Protein AF-A0A1G1Y141-F1 (afdb_monomer)

pLDDT: mean 95.11, std 5.31, range [57.94, 98.19]

Structure (mmCIF, N/CA/C/O backbone):
data_AF-A0A1G1Y141-F1
#
_entry.id   AF-A0A1G1Y141-F1
#
loop_
_atom_site.group_PDB
_atom_site.id
_atom_site.type_symbol
_atom_site.label_atom_id
_atom_site.label_alt_id
_atom_site.label_comp_id
_atom_site.label_asym_id
_atom_site.label_entity_id
_atom_site.label_seq_id
_atom_site.pdbx_PDB_ins_code
_atom_site.Cartn_x
_atom_site.Cartn_y
_atom_site.Cartn_z
_atom_site.occupancy
_atom_site.B_iso_or_equiv
_atom_site.auth_seq_id
_atom_site.auth_comp_id
_atom_site.auth_asym_id
_atom_site.auth_atom_id
_atom_site.pdbx_PDB_model_num
ATOM 1 N N . MET A 1 1 ? -24.740 -3.459 14.017 1.00 57.94 1 MET A N 1
ATOM 2 C CA . MET A 1 1 ? -23.301 -3.402 14.361 1.00 57.94 1 MET A CA 1
ATOM 3 C C . MET A 1 1 ? -22.725 -2.158 13.705 1.00 57.94 1 MET A C 1
ATOM 5 O O . MET A 1 1 ? -23.175 -1.865 12.602 1.00 57.94 1 MET A O 1
ATOM 9 N N . PRO A 1 2 ? -21.822 -1.399 14.347 1.00 75.81 2 PRO A N 1
ATOM 10 C CA . PRO A 1 2 ? -21.165 -0.283 13.673 1.00 75.81 2 PRO A CA 1
ATOM 11 C C . PRO A 1 2 ? -20.388 -0.818 12.464 1.00 75.81 2 PRO A C 1
ATOM 13 O O . PRO A 1 2 ? -19.713 -1.843 12.562 1.00 75.81 2 PRO A O 1
ATOM 16 N N . GLN A 1 3 ? -20.537 -0.167 11.314 1.00 82.50 3 GLN A N 1
ATOM 17 C CA . GLN A 1 3 ? -19.817 -0.548 10.107 1.00 82.50 3 GLN A CA 1
ATOM 18 C C . GLN A 1 3 ? -18.367 -0.074 10.232 1.00 82.50 3 GLN A C 1
ATOM 20 O O . GLN A 1 3 ? -18.111 1.124 10.309 1.00 82.50 3 GLN A O 1
ATOM 25 N N . ILE A 1 4 ? -17.429 -1.019 10.294 1.00 90.50 4 ILE A N 1
ATOM 26 C CA . ILE A 1 4 ? -15.996 -0.722 10.339 1.00 90.50 4 ILE A CA 1
ATOM 27 C C . ILE A 1 4 ? -15.524 -0.449 8.912 1.00 90.50 4 ILE A C 1
ATOM 29 O O . ILE A 1 4 ? -15.650 -1.304 8.032 1.00 90.50 4 ILE A O 1
ATOM 33 N N . THR A 1 5 ? -14.979 0.742 8.686 1.00 95.12 5 THR A N 1
ATOM 34 C CA . THR A 1 5 ? -14.393 1.112 7.397 1.00 95.12 5 THR A CA 1
ATOM 35 C C . THR A 1 5 ? -13.021 0.460 7.250 1.00 95.12 5 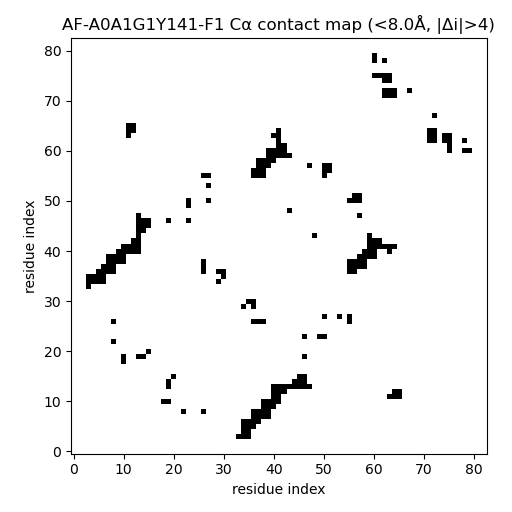THR A C 1
ATOM 37 O O . THR A 1 5 ? -12.147 0.623 8.106 1.00 95.12 5 THR A O 1
ATOM 40 N N . LYS A 1 6 ? -12.836 -0.265 6.143 1.00 95.81 6 LYS A N 1
ATOM 41 C CA . LYS A 1 6 ? -11.578 -0.924 5.779 1.00 95.81 6 LYS A CA 1
ATOM 42 C C . LYS A 1 6 ? -10.797 -0.058 4.794 1.00 95.81 6 LYS A C 1
ATOM 44 O O . LYS A 1 6 ? -11.383 0.444 3.837 1.00 95.81 6 LYS A O 1
ATOM 49 N N . ILE A 1 7 ? -9.495 0.111 5.015 1.00 97.06 7 ILE A N 1
ATOM 50 C CA . ILE A 1 7 ? -8.616 0.917 4.156 1.00 97.06 7 ILE A CA 1
ATOM 51 C C . ILE A 1 7 ? -7.362 0.111 3.816 1.00 97.06 7 ILE A C 1
ATOM 53 O O . ILE A 1 7 ? -6.650 -0.358 4.705 1.00 97.06 7 ILE A O 1
ATOM 57 N N . LEU A 1 8 ? -7.070 0.007 2.520 1.00 97.44 8 LEU A N 1
ATOM 58 C CA . LEU A 1 8 ? -5.810 -0.518 2.006 1.00 97.44 8 LEU A CA 1
ATOM 59 C C . LEU A 1 8 ? -4.966 0.636 1.460 1.00 97.44 8 LEU A C 1
ATOM 61 O O . LEU A 1 8 ? -5.330 1.253 0.461 1.00 97.44 8 LEU A O 1
ATOM 65 N N . TYR A 1 9 ? -3.820 0.902 2.082 1.00 97.88 9 TYR A N 1
ATOM 66 C CA . TYR A 1 9 ? -2.808 1.779 1.497 1.00 97.88 9 TYR A CA 1
ATOM 67 C C . TYR A 1 9 ? -1.923 0.989 0.543 1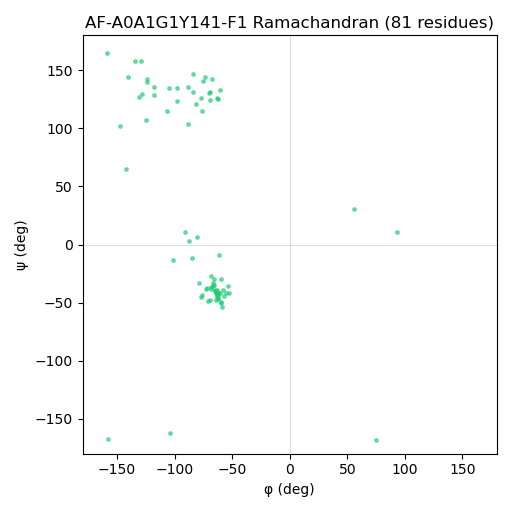.00 97.88 9 TYR A C 1
ATOM 69 O O . TYR A 1 9 ? -1.399 -0.060 0.913 1.00 97.88 9 TYR A O 1
ATOM 77 N N . LEU A 1 10 ? -1.722 1.510 -0.666 1.00 96.81 10 LEU A N 1
ATOM 78 C CA . LEU A 1 10 ? -0.873 0.890 -1.677 1.00 96.81 10 LEU A CA 1
ATOM 7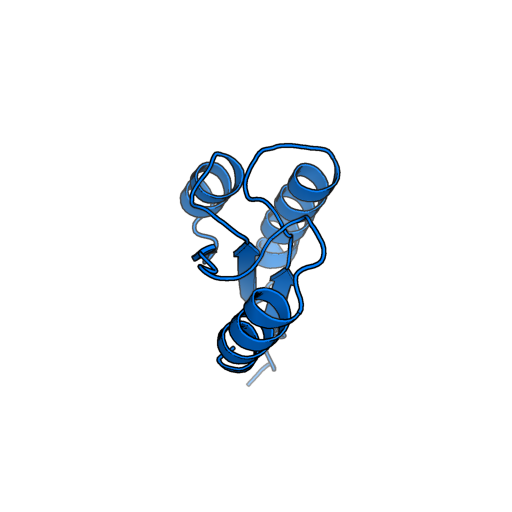9 C C . LEU A 1 10 ? 0.299 1.812 -2.022 1.00 96.81 10 LEU A C 1
ATOM 81 O O . LEU A 1 10 ? 0.094 2.984 -2.333 1.00 96.81 10 LEU A O 1
ATOM 85 N N . VAL A 1 11 ? 1.522 1.287 -1.982 1.00 96.31 11 VAL A N 1
ATOM 86 C CA . VAL A 1 11 ? 2.737 2.013 -2.384 1.00 96.31 11 VAL A CA 1
ATOM 87 C C . VAL A 1 11 ? 3.678 1.085 -3.131 1.00 96.31 11 VAL A C 1
ATOM 89 O O . VAL A 1 11 ? 3.767 -0.096 -2.827 1.00 96.31 11 VAL A O 1
ATOM 92 N N . THR A 1 12 ? 4.380 1.589 -4.141 1.00 93.81 12 THR A N 1
ATOM 93 C CA . THR A 1 12 ? 5.180 0.739 -5.034 1.00 93.81 12 THR A CA 1
ATOM 94 C C . THR A 1 12 ? 6.325 0.033 -4.320 1.00 93.81 12 THR A C 1
ATOM 96 O O . THR A 1 12 ? 6.542 -1.144 -4.576 1.00 93.81 12 THR A O 1
ATOM 99 N N . GLN A 1 13 ? 7.032 0.698 -3.403 1.00 95.00 13 GLN A N 1
ATOM 100 C CA . GLN A 1 13 ? 8.191 0.143 -2.694 1.00 95.00 13 GLN A CA 1
ATOM 101 C C . GLN A 1 13 ? 8.001 0.214 -1.176 1.00 95.00 13 GLN A C 1
ATOM 103 O O . GLN A 1 13 ? 7.485 1.206 -0.661 1.00 95.00 13 GLN A O 1
ATOM 108 N N . SER A 1 14 ? 8.467 -0.812 -0.459 1.00 95.19 14 SER A N 1
ATOM 109 C CA . SER A 1 14 ? 8.472 -0.855 1.015 1.00 95.19 14 SER A CA 1
ATOM 110 C C . SER A 1 14 ? 9.719 -0.227 1.669 1.00 95.19 14 SER A C 1
ATOM 112 O O . SER A 1 14 ? 9.842 -0.258 2.893 1.00 95.19 14 SER A O 1
ATOM 114 N N . GLU A 1 15 ? 10.640 0.346 0.889 1.00 96.69 15 GLU A N 1
ATOM 115 C CA . GLU A 1 15 ? 11.755 1.169 1.397 1.00 96.69 15 GLU A CA 1
ATOM 116 C C . GLU A 1 15 ? 11.238 2.474 1.990 1.00 96.69 15 GLU A C 1
ATOM 118 O O . GLU A 1 15 ? 10.301 3.063 1.452 1.00 96.69 15 GLU A O 1
ATOM 123 N N . ILE A 1 16 ? 11.844 2.950 3.079 1.00 95.31 16 ILE A N 1
ATOM 124 C CA . ILE A 1 16 ? 11.428 4.220 3.666 1.00 95.31 16 ILE A CA 1
ATOM 125 C C . ILE A 1 16 ? 11.819 5.392 2.763 1.00 95.31 16 ILE A C 1
ATOM 127 O O . ILE A 1 16 ? 12.957 5.555 2.333 1.00 95.31 16 ILE A O 1
ATOM 131 N N . GLY A 1 17 ? 10.824 6.237 2.518 1.00 93.50 17 GLY A N 1
ATOM 132 C CA . GLY A 1 17 ? 10.909 7.501 1.806 1.00 93.50 17 GLY A CA 1
ATOM 133 C C . GLY A 1 17 ? 9.735 8.391 2.213 1.00 93.50 17 GLY A C 1
ATOM 134 O O . GLY A 1 17 ? 9.023 8.098 3.178 1.00 93.50 17 GLY A O 1
ATOM 135 N N . GLY A 1 18 ? 9.503 9.478 1.475 1.00 95.94 18 GLY A N 1
ATOM 136 C CA . GLY A 1 18 ? 8.445 10.439 1.810 1.00 95.94 18 GLY A CA 1
ATOM 137 C C . GLY A 1 18 ? 7.050 9.805 1.854 1.00 95.94 18 GLY A C 1
ATOM 138 O O . GLY A 1 18 ? 6.366 9.883 2.871 1.00 95.94 18 GLY A O 1
ATOM 139 N N . ALA A 1 19 ? 6.643 9.116 0.784 1.00 95.94 19 ALA A N 1
ATOM 140 C CA . ALA A 1 19 ? 5.312 8.507 0.691 1.00 95.94 19 ALA A CA 1
ATOM 141 C C . ALA A 1 19 ? 5.076 7.437 1.771 1.00 95.94 19 ALA A C 1
ATOM 143 O O . ALA A 1 19 ? 4.017 7.388 2.392 1.00 95.94 19 ALA A O 1
ATOM 144 N N . GLN A 1 20 ? 6.083 6.608 2.034 1.00 97.00 20 GLN A N 1
ATOM 145 C CA . GLN A 1 20 ? 6.036 5.546 3.033 1.00 97.00 20 GLN A CA 1
ATOM 146 C C . GLN A 1 20 ? 5.942 6.112 4.448 1.00 97.00 20 GLN A C 1
ATOM 148 O O . GLN A 1 20 ? 5.223 5.549 5.272 1.00 97.00 20 GLN A O 1
ATOM 153 N N . ARG A 1 21 ? 6.597 7.252 4.716 1.00 97.31 21 ARG A N 1
ATOM 154 C CA . ARG A 1 21 ? 6.456 7.956 5.992 1.00 97.31 21 ARG A CA 1
ATOM 155 C C . ARG A 1 21 ? 5.019 8.424 6.215 1.00 97.31 21 ARG A C 1
ATOM 157 O O . ARG A 1 21 ? 4.460 8.143 7.270 1.00 97.31 21 ARG A O 1
ATOM 164 N N . TYR A 1 22 ? 4.399 9.042 5.208 1.00 97.75 22 TYR A N 1
ATOM 165 C CA . TYR A 1 22 ? 2.991 9.440 5.297 1.00 97.75 22 TYR A CA 1
ATOM 166 C C . TYR A 1 22 ? 2.057 8.241 5.479 1.00 97.75 22 TYR A C 1
ATOM 168 O O . TYR A 1 22 ? 1.148 8.305 6.300 1.00 97.75 22 TYR A O 1
ATOM 176 N N . ILE A 1 23 ? 2.283 7.134 4.765 1.00 97.88 23 ILE A N 1
ATOM 177 C CA . ILE A 1 23 ? 1.487 5.909 4.941 1.00 97.88 23 ILE A CA 1
ATOM 178 C C . ILE A 1 23 ? 1.641 5.353 6.354 1.00 97.88 23 ILE A C 1
ATOM 180 O O . ILE A 1 23 ? 0.644 4.969 6.956 1.00 97.88 23 ILE A O 1
ATOM 184 N N . PHE A 1 24 ? 2.857 5.323 6.903 1.00 98.00 24 PHE A N 1
ATOM 185 C CA . PHE A 1 24 ? 3.088 4.884 8.276 1.00 98.00 24 PHE A CA 1
ATOM 186 C C . PHE A 1 24 ? 2.325 5.756 9.281 1.00 98.00 24 PHE A C 1
ATOM 188 O O . PHE A 1 24 ? 1.591 5.229 10.122 1.00 98.00 24 PHE A O 1
ATOM 195 N N . ASP A 1 25 ? 2.440 7.079 9.164 1.00 97.56 25 ASP A N 1
ATOM 196 C CA . ASP A 1 25 ? 1.766 8.017 10.062 1.00 97.56 25 ASP A CA 1
ATOM 197 C C . ASP A 1 25 ? 0.232 7.894 9.933 1.00 97.56 25 ASP A C 1
ATOM 199 O O . ASP A 1 25 ? -0.468 7.768 10.937 1.00 97.56 25 ASP A O 1
ATOM 203 N N . LEU A 1 26 ? -0.315 7.825 8.715 1.00 97.62 26 LEU A N 1
ATOM 204 C CA . LEU A 1 26 ? -1.755 7.645 8.490 1.00 97.62 26 LEU A CA 1
ATOM 205 C C . LEU A 1 26 ? -2.263 6.297 9.013 1.00 97.62 26 LEU A C 1
ATOM 207 O O . LEU A 1 26 ? -3.266 6.248 9.723 1.00 97.62 26 LEU A O 1
ATOM 211 N N . ALA A 1 27 ? -1.569 5.203 8.699 1.00 97.44 27 ALA A N 1
ATOM 212 C CA . ALA A 1 27 ? -2.002 3.862 9.069 1.00 97.44 27 ALA A CA 1
ATOM 213 C C . ALA A 1 27 ? -2.000 3.655 10.589 1.00 97.44 27 ALA A C 1
ATOM 215 O O . ALA A 1 27 ? -2.916 3.042 11.139 1.00 97.44 27 ALA A O 1
ATOM 216 N N . THR A 1 28 ? -0.993 4.191 11.282 1.00 97.00 28 THR A N 1
ATOM 217 C CA . THR A 1 28 ? -0.873 4.068 12.740 1.00 97.00 28 THR A CA 1
ATOM 218 C C . THR A 1 28 ? -1.886 4.918 13.495 1.00 97.00 28 THR A C 1
ATOM 220 O O . THR A 1 28 ? -2.431 4.442 14.493 1.00 97.00 28 THR A O 1
ATOM 223 N N . ASN A 1 29 ? -2.186 6.127 13.017 1.00 96.81 29 ASN A N 1
ATOM 224 C CA . ASN A 1 29 ? -3.166 7.004 13.655 1.00 96.81 29 ASN A CA 1
ATOM 225 C C . ASN A 1 29 ? -4.611 6.569 13.356 1.00 96.81 29 ASN A C 1
ATOM 227 O O . ASN A 1 29 ? -5.414 6.453 14.279 1.00 96.81 29 ASN A O 1
ATOM 231 N N . LEU A 1 30 ? -4.948 6.235 12.104 1.00 95.56 30 LEU A N 1
ATOM 232 C CA . LEU A 1 30 ? -6.317 5.829 11.751 1.00 95.56 30 LEU A CA 1
ATOM 233 C C . LEU A 1 30 ? -6.720 4.497 12.381 1.00 95.56 30 LEU A C 1
ATOM 235 O O . LEU A 1 30 ? -7.872 4.327 12.773 1.00 95.56 30 LEU A O 1
ATOM 239 N N . LYS A 1 31 ? -5.782 3.564 12.566 1.00 92.19 31 LYS A N 1
ATOM 240 C CA . LYS A 1 31 ? -6.069 2.332 13.309 1.00 92.19 31 LYS A CA 1
ATOM 241 C C . LYS A 1 31 ? -6.549 2.623 14.740 1.00 92.19 31 LYS A C 1
ATOM 243 O O . LYS A 1 31 ? -7.471 1.967 15.217 1.00 92.19 31 LYS A O 1
ATOM 248 N N . GLN A 1 32 ? -5.974 3.624 15.412 1.00 89.44 32 GLN A N 1
ATOM 249 C CA . GLN A 1 32 ? -6.409 4.038 16.756 1.00 89.44 32 GLN A CA 1
ATOM 250 C C . GLN A 1 32 ? -7.803 4.678 16.742 1.00 89.44 32 GLN A C 1
ATOM 252 O O . GLN A 1 32 ? -8.531 4.588 17.725 1.00 89.44 32 GLN A O 1
ATOM 257 N N . SER A 1 33 ? -8.203 5.273 15.616 1.00 91.44 33 SER A N 1
ATOM 258 C CA . SER A 1 33 ? -9.545 5.825 15.400 1.00 91.44 33 SER A CA 1
ATOM 259 C C . SER A 1 33 ? -10.603 4.774 15.022 1.00 91.44 33 SER A C 1
ATOM 261 O O . SER A 1 33 ? -11.729 5.145 14.702 1.00 91.44 33 SER A O 1
ATOM 263 N N . GLY A 1 34 ? -10.268 3.477 15.056 1.00 91.56 34 GLY A N 1
ATOM 264 C CA . GLY A 1 34 ? -11.218 2.376 14.850 1.00 91.56 34 GLY A CA 1
ATOM 265 C C . GLY A 1 34 ? -11.341 1.866 13.410 1.00 91.56 34 GLY A C 1
ATOM 266 O O . GLY A 1 34 ? -12.249 1.087 13.126 1.00 91.56 34 GLY A O 1
ATOM 267 N N . TYR A 1 35 ? -10.446 2.275 12.507 1.00 95.75 35 TYR A N 1
ATOM 268 C CA . TYR A 1 35 ? -10.404 1.767 11.133 1.00 95.75 35 TYR A CA 1
ATOM 269 C C . TYR A 1 35 ? -9.625 0.449 11.041 1.00 95.75 35 TYR A C 1
ATOM 271 O O . TYR A 1 35 ? -8.616 0.250 11.724 1.00 95.75 35 TYR A O 1
ATOM 279 N N . GLU A 1 36 ? -10.044 -0.432 10.133 1.00 96.00 36 GLU A N 1
ATOM 280 C CA . GLU A 1 36 ? -9.279 -1.630 9.779 1.00 96.00 36 GLU A CA 1
ATOM 281 C C . GLU A 1 36 ? -8.301 -1.274 8.655 1.00 96.00 36 GLU A C 1
ATOM 283 O O . GLU A 1 36 ? -8.695 -1.093 7.502 1.00 96.00 36 GLU A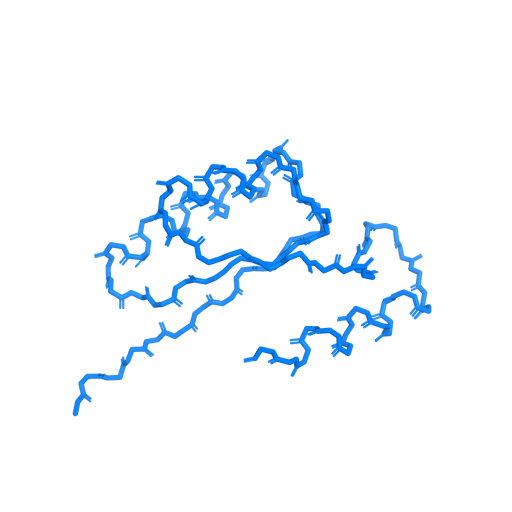 O 1
ATOM 288 N N . ILE A 1 37 ? -7.023 -1.122 9.007 1.00 97.69 37 ILE A N 1
ATOM 289 C CA . ILE A 1 37 ? -5.980 -0.683 8.078 1.00 97.69 37 ILE A CA 1
ATOM 290 C C . ILE A 1 37 ? -5.088 -1.851 7.658 1.00 97.69 37 ILE A C 1
ATOM 292 O O . ILE A 1 37 ? -4.585 -2.598 8.504 1.00 97.69 37 ILE A O 1
ATOM 296 N N . ALA A 1 38 ? -4.810 -1.931 6.360 1.00 97.50 38 ALA A N 1
ATOM 297 C CA . ALA A 1 38 ? -3.739 -2.739 5.798 1.00 97.50 38 ALA A CA 1
ATOM 298 C C . ALA A 1 38 ? -2.854 -1.914 4.854 1.00 97.50 38 ALA A C 1
ATOM 300 O O . ALA A 1 38 ? -3.276 -0.892 4.310 1.00 97.50 38 ALA A O 1
ATOM 301 N N . VAL A 1 39 ? -1.620 -2.372 4.642 1.00 97.94 39 VAL A N 1
ATOM 302 C CA . VAL A 1 39 ? -0.674 -1.747 3.708 1.00 97.94 39 VAL A CA 1
ATOM 303 C C . VAL A 1 39 ? -0.112 -2.793 2.753 1.00 97.94 39 VAL A C 1
ATOM 305 O O . VAL A 1 39 ? 0.390 -3.824 3.194 1.00 97.94 39 VAL A O 1
ATOM 308 N N . ALA A 1 40 ? -0.159 -2.526 1.452 1.00 97.81 40 ALA A N 1
ATOM 309 C CA . ALA A 1 40 ? 0.415 -3.376 0.418 1.00 97.81 40 ALA A CA 1
ATOM 310 C C . ALA A 1 40 ? 1.519 -2.646 -0.355 1.00 97.81 40 ALA A C 1
ATOM 312 O O . ALA A 1 40 ? 1.373 -1.479 -0.723 1.00 97.81 40 ALA A O 1
ATOM 313 N N . ALA A 1 41 ? 2.631 -3.339 -0.597 1.00 97.62 41 ALA A N 1
ATOM 314 C CA . ALA A 1 41 ? 3.776 -2.796 -1.322 1.00 97.62 41 ALA A CA 1
ATOM 315 C C . ALA A 1 41 ? 4.670 -3.890 -1.902 1.00 97.62 41 ALA A C 1
ATOM 317 O O . ALA A 1 41 ? 4.579 -5.047 -1.494 1.00 97.62 41 ALA A O 1
ATOM 318 N N . SER A 1 42 ? 5.560 -3.526 -2.829 1.00 96.38 42 SER A N 1
ATOM 319 C CA . SER A 1 42 ? 6.586 -4.449 -3.316 1.00 96.38 42 SER A CA 1
ATOM 320 C C . SER A 1 42 ? 7.699 -4.664 -2.291 1.00 96.38 42 SER A C 1
ATOM 322 O O . SER A 1 42 ? 8.125 -3.735 -1.590 1.00 96.38 42 SER A O 1
ATOM 324 N N . GLY A 1 43 ? 8.204 -5.895 -2.240 1.00 91.12 43 GLY A N 1
ATOM 325 C CA . GLY A 1 43 ? 9.251 -6.324 -1.312 1.00 91.12 43 GLY A CA 1
ATOM 326 C C . GLY A 1 43 ? 8.766 -6.512 0.132 1.00 91.12 43 GLY A C 1
ATOM 327 O O . GLY A 1 43 ? 7.573 -6.565 0.410 1.00 91.12 43 GLY A O 1
ATOM 328 N N . ASN A 1 44 ? 9.715 -6.654 1.057 1.00 91.00 44 ASN A N 1
ATOM 329 C CA . ASN A 1 44 ? 9.468 -6.777 2.498 1.00 91.00 44 ASN A CA 1
ATOM 330 C C . ASN A 1 44 ? 10.567 -6.023 3.258 1.00 91.00 44 ASN A C 1
ATOM 332 O O . ASN A 1 44 ? 11.418 -6.631 3.903 1.00 91.00 44 ASN A O 1
ATOM 336 N N . GLN A 1 45 ? 10.591 -4.704 3.072 1.00 92.94 45 GLN A N 1
ATOM 337 C CA . GLN A 1 45 ? 11.636 -3.815 3.582 1.00 92.94 45 GLN A CA 1
ATOM 338 C C . GLN A 1 45 ? 11.153 -3.017 4.809 1.00 92.94 45 GLN A C 1
ATOM 340 O O . GLN A 1 45 ? 10.181 -3.399 5.465 1.00 92.94 45 GLN A O 1
ATOM 345 N N . GLU A 1 46 ? 11.854 -1.934 5.151 1.00 96.56 46 GLU A N 1
ATOM 346 C CA . GLU A 1 46 ? 11.736 -1.209 6.423 1.00 96.56 46 GLU A CA 1
ATOM 347 C C . GLU A 1 46 ? 10.303 -0.779 6.788 1.00 96.56 46 GLU A C 1
ATOM 349 O O . GLU A 1 46 ? 9.888 -0.980 7.931 1.00 96.56 46 GLU A O 1
ATOM 354 N N . LEU A 1 47 ? 9.498 -0.290 5.832 1.00 97.62 47 LEU A N 1
ATOM 355 C CA . LEU A 1 47 ? 8.098 0.079 6.089 1.00 97.62 47 LEU A CA 1
ATOM 356 C C . LEU A 1 47 ? 7.302 -1.086 6.696 1.00 97.62 47 LEU A C 1
ATOM 358 O O . LEU A 1 47 ? 6.503 -0.886 7.610 1.00 97.62 47 LEU A O 1
ATOM 362 N N . PHE A 1 48 ? 7.505 -2.310 6.204 1.00 97.56 48 PHE A N 1
ATOM 363 C CA . PHE A 1 48 ? 6.751 -3.467 6.683 1.00 97.56 48 PHE A CA 1
ATOM 364 C C . PHE A 1 48 ? 7.164 -3.880 8.087 1.00 97.56 48 PHE A C 1
ATOM 366 O O . PHE A 1 48 ? 6.296 -4.250 8.876 1.00 97.56 48 PHE A O 1
ATOM 373 N N . SER A 1 49 ? 8.452 -3.793 8.414 1.00 97.25 49 SER A N 1
ATOM 374 C CA . SER A 1 49 ? 8.937 -4.039 9.774 1.00 97.25 49 SER A CA 1
ATOM 375 C C . SER A 1 49 ? 8.296 -3.060 10.760 1.00 97.25 49 SER A C 1
ATOM 377 O O . SER A 1 49 ? 7.657 -3.491 11.719 1.00 97.25 49 SER A O 1
ATOM 379 N N . LEU A 1 50 ? 8.334 -1.759 10.449 1.00 97.44 50 LEU A N 1
ATOM 380 C CA . LEU A 1 50 ? 7.748 -0.709 11.289 1.00 97.44 50 LEU A CA 1
ATOM 381 C C . LEU A 1 50 ? 6.229 -0.877 11.473 1.00 97.44 50 LEU A C 1
ATOM 383 O O . LEU A 1 50 ? 5.701 -0.710 12.572 1.00 97.44 50 LEU A O 1
ATOM 387 N N . LEU A 1 51 ? 5.499 -1.229 10.412 1.00 97.69 51 LEU A N 1
ATOM 388 C CA . LEU A 1 51 ? 4.052 -1.459 10.486 1.00 97.69 51 LEU A CA 1
ATOM 389 C C . LEU A 1 51 ? 3.698 -2.717 11.294 1.00 97.69 51 LEU A C 1
ATOM 391 O O . LEU A 1 51 ? 2.736 -2.695 12.067 1.00 97.69 51 LEU A O 1
ATOM 395 N N . LYS A 1 52 ? 4.483 -3.795 11.165 1.00 96.81 52 LYS A N 1
ATOM 396 C CA . LYS A 1 52 ? 4.304 -5.032 11.945 1.00 96.81 52 LYS A CA 1
ATOM 397 C C . LYS A 1 52 ? 4.497 -4.788 13.441 1.00 96.81 52 LYS A C 1
ATOM 399 O O . LYS A 1 52 ? 3.694 -5.283 14.228 1.00 96.81 52 LYS A O 1
ATOM 404 N N . GLU A 1 53 ? 5.466 -3.962 13.837 1.00 97.19 53 GLU A N 1
ATOM 405 C CA . GLU A 1 53 ? 5.648 -3.540 15.238 1.00 97.19 53 GLU A CA 1
ATOM 406 C C . GLU A 1 53 ? 4.414 -2.813 15.802 1.00 97.19 53 GLU A C 1
ATOM 408 O O . GLU A 1 53 ? 4.108 -2.908 16.989 1.00 97.19 53 GLU A O 1
ATOM 413 N N . LYS A 1 54 ? 3.6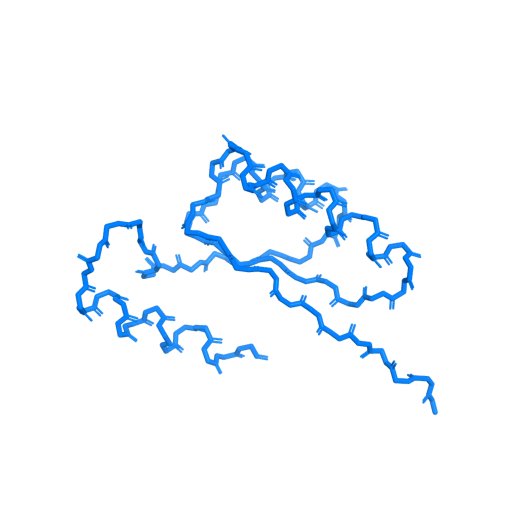47 -2.129 14.945 1.00 96.62 54 LYS A N 1
ATOM 414 C CA . LYS A 1 54 ? 2.367 -1.481 15.292 1.00 96.62 54 LYS A CA 1
ATOM 415 C C . LYS A 1 54 ? 1.152 -2.399 15.090 1.00 96.62 54 LYS A C 1
ATOM 417 O O . LYS A 1 54 ? -0.005 -1.960 15.154 1.00 96.62 54 LYS A O 1
ATOM 422 N N . SER A 1 55 ? 1.397 -3.690 14.861 1.00 96.25 55 SER A N 1
ATOM 423 C CA . SER A 1 55 ? 0.388 -4.718 14.583 1.00 96.25 55 SER A CA 1
ATOM 424 C C . SER A 1 55 ? -0.513 -4.372 13.387 1.00 96.25 55 SER A C 1
ATOM 426 O O . SER A 1 55 ? -1.703 -4.691 13.394 1.00 96.25 55 SER A O 1
ATOM 428 N N . ILE A 1 56 ? -0.006 -3.633 12.399 1.00 97.31 56 ILE A N 1
ATOM 429 C CA . ILE A 1 56 ? -0.731 -3.315 11.162 1.00 97.31 56 ILE A CA 1
ATOM 430 C C . ILE A 1 56 ? -0.476 -4.429 10.149 1.00 97.31 56 ILE A C 1
ATOM 432 O O . ILE A 1 56 ? 0.655 -4.891 9.982 1.00 97.31 56 ILE A O 1
ATOM 436 N N . VAL A 1 57 ? -1.540 -4.868 9.478 1.00 96.75 57 VAL A N 1
ATOM 437 C CA . VAL A 1 57 ? -1.461 -5.935 8.480 1.00 96.75 57 VAL A CA 1
ATOM 438 C C . VAL A 1 57 ? -0.706 -5.425 7.255 1.00 96.75 57 VAL A C 1
ATOM 440 O O . VAL A 1 57 ? -0.996 -4.346 6.737 1.00 96.75 57 VAL A O 1
ATOM 443 N N . THR A 1 58 ? 0.269 -6.204 6.793 1.00 97.44 58 THR A N 1
ATOM 444 C CA . THR A 1 58 ? 1.084 -5.872 5.621 1.00 97.44 58 THR A CA 1
ATOM 445 C C . THR A 1 58 ? 1.026 -6.981 4.583 1.00 97.44 58 THR A C 1
ATOM 447 O O . THR A 1 58 ? 1.063 -8.163 4.928 1.00 97.44 58 THR A O 1
ATOM 450 N N . TYR A 1 59 ? 0.949 -6.597 3.310 1.00 96.94 59 TYR A N 1
ATOM 451 C CA . TYR A 1 59 ? 0.837 -7.514 2.182 1.00 96.94 59 TYR A CA 1
ATOM 452 C C . TYR A 1 59 ? 1.949 -7.263 1.150 1.00 96.94 59 TYR A C 1
ATOM 454 O O . TYR A 1 59 ? 1.899 -6.266 0.423 1.00 96.94 59 TYR A O 1
ATOM 462 N N . PRO A 1 60 ? 2.958 -8.147 1.053 1.00 96.62 60 PRO A N 1
ATOM 463 C CA . PRO A 1 60 ? 3.953 -8.065 -0.009 1.00 96.62 60 PRO A CA 1
ATOM 464 C C . PRO A 1 60 ? 3.322 -8.416 -1.360 1.00 96.62 60 PRO A C 1
ATOM 466 O O . PRO A 1 60 ? 2.762 -9.498 -1.531 1.00 96.62 60 PRO A O 1
ATOM 469 N N . LEU A 1 61 ? 3.448 -7.510 -2.326 1.00 96.94 61 LEU A N 1
ATOM 470 C CA . LEU A 1 61 ? 3.032 -7.705 -3.714 1.00 96.94 61 LEU A CA 1
ATOM 471 C C . LEU A 1 61 ? 4.249 -8.101 -4.546 1.00 96.94 61 LEU A C 1
ATOM 473 O O . LEU A 1 61 ? 5.257 -7.396 -4.558 1.00 96.94 61 LEU A O 1
ATOM 477 N N . LYS A 1 62 ? 4.180 -9.245 -5.231 1.00 96.00 62 LYS A N 1
ATOM 478 C CA . LYS A 1 62 ? 5.330 -9.799 -5.956 1.00 96.00 62 LYS A CA 1
ATOM 479 C C . LYS A 1 62 ? 5.551 -9.087 -7.286 1.00 96.00 62 LYS A C 1
ATOM 481 O O . LYS A 1 62 ? 6.692 -8.980 -7.735 1.00 96.00 62 LYS A O 1
ATOM 486 N N . HIS A 1 63 ? 4.475 -8.642 -7.931 1.00 96.94 63 HIS A N 1
ATOM 487 C CA . HIS A 1 63 ? 4.544 -8.095 -9.285 1.00 96.94 63 HIS A CA 1
ATOM 488 C C . HIS A 1 63 ? 4.503 -6.569 -9.321 1.00 96.94 63 HIS A C 1
ATOM 490 O O . HIS A 1 63 ? 4.858 -5.993 -10.345 1.00 96.94 63 HIS A O 1
ATOM 496 N N . LEU A 1 64 ? 4.148 -5.905 -8.216 1.00 96.75 64 LEU A N 1
ATOM 497 C CA . LEU A 1 64 ? 4.186 -4.448 -8.145 1.00 96.75 64 LEU A CA 1
ATOM 498 C C . LEU A 1 64 ? 5.630 -3.953 -8.305 1.00 96.75 64 LEU A C 1
ATOM 500 O O . LEU A 1 64 ? 6.536 -4.388 -7.591 1.00 96.75 64 LEU A O 1
ATOM 504 N N . VAL A 1 65 ? 5.851 -3.049 -9.252 1.00 95.56 65 VAL A N 1
ATOM 505 C CA . VAL A 1 65 ? 7.158 -2.453 -9.545 1.00 95.56 65 VAL A CA 1
ATOM 506 C C . VAL A 1 65 ? 7.026 -0.944 -9.715 1.00 95.56 65 VAL A C 1
ATOM 508 O O . VAL A 1 65 ? 5.936 -0.429 -9.943 1.00 95.56 65 VAL A O 1
ATOM 511 N N . ARG A 1 66 ? 8.139 -0.223 -9.540 1.00 92.88 66 ARG A N 1
ATOM 512 C CA . ARG A 1 66 ? 8.185 1.237 -9.703 1.00 92.88 66 ARG A CA 1
ATOM 513 C C . ARG A 1 66 ? 8.186 1.658 -11.172 1.00 92.88 66 ARG A C 1
ATOM 515 O O . ARG A 1 66 ? 7.507 2.612 -11.527 1.00 92.88 66 ARG A O 1
ATOM 522 N N . GLU A 1 67 ? 8.979 0.970 -11.985 1.00 95.12 67 GLU A N 1
ATOM 523 C CA . GLU A 1 67 ? 9.046 1.206 -13.426 1.00 95.12 67 GLU A CA 1
ATOM 524 C C . GLU A 1 67 ? 7.810 0.626 -14.109 1.00 95.12 67 GLU A C 1
ATOM 526 O O . GLU A 1 67 ? 7.381 -0.476 -13.764 1.00 95.12 67 GLU A O 1
ATOM 531 N N . ILE A 1 68 ? 7.283 1.335 -15.107 1.00 94.81 68 ILE A N 1
ATOM 532 C CA . ILE A 1 68 ? 6.143 0.860 -15.896 1.00 94.81 68 ILE A CA 1
ATOM 533 C C . ILE A 1 68 ? 6.546 -0.427 -16.623 1.00 94.81 68 ILE A C 1
ATOM 535 O O . ILE A 1 68 ? 7.535 -0.462 -17.361 1.00 94.81 68 ILE A O 1
ATOM 539 N N . ASN A 1 69 ? 5.775 -1.496 -16.431 1.00 97.50 69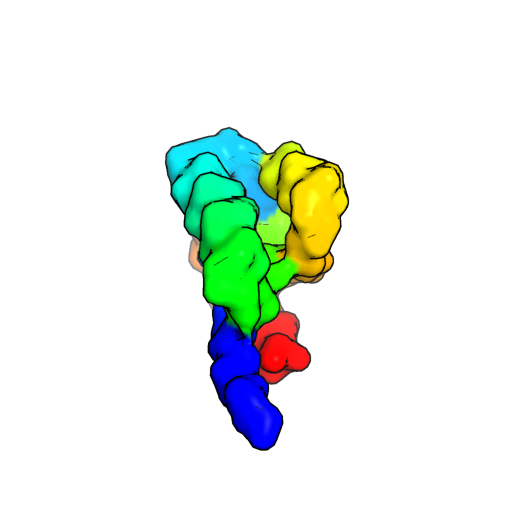 ASN A N 1
ATOM 540 C CA . ASN A 1 69 ? 6.011 -2.781 -17.074 1.00 97.50 69 ASN A CA 1
ATOM 541 C C . ASN A 1 69 ? 4.668 -3.480 -17.328 1.00 97.50 69 ASN A C 1
ATOM 543 O O . ASN A 1 69 ? 4.152 -4.122 -16.418 1.00 97.50 69 ASN A O 1
ATOM 547 N N . PRO A 1 70 ? 4.135 -3.466 -18.564 1.00 97.31 70 PRO A N 1
ATOM 548 C CA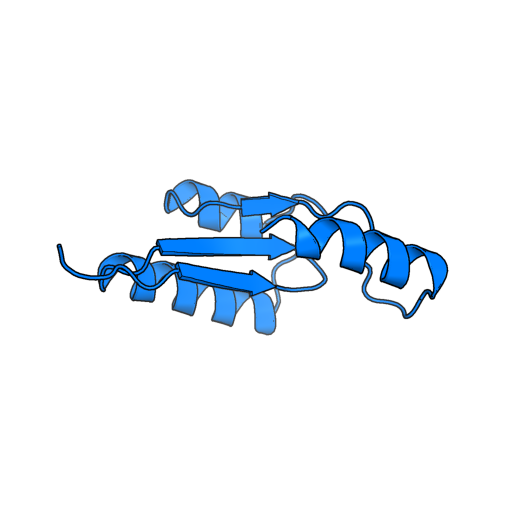 . PRO A 1 70 ? 2.771 -3.921 -18.845 1.00 97.31 70 PRO A CA 1
ATOM 549 C C . PRO A 1 70 ? 2.439 -5.337 -18.353 1.00 97.31 70 PRO A C 1
ATOM 551 O O . PRO A 1 70 ? 1.326 -5.596 -17.897 1.00 97.31 70 PRO A O 1
ATOM 554 N N . VAL A 1 71 ? 3.405 -6.260 -18.413 1.00 98.19 71 VAL A N 1
ATOM 555 C CA . VAL A 1 71 ? 3.218 -7.640 -17.939 1.00 98.19 71 VAL A CA 1
ATOM 556 C C . VAL A 1 71 ? 3.131 -7.674 -16.416 1.00 98.19 71 VAL A C 1
ATOM 558 O O . VAL A 1 71 ? 2.223 -8.291 -15.860 1.00 98.19 71 VAL A O 1
ATO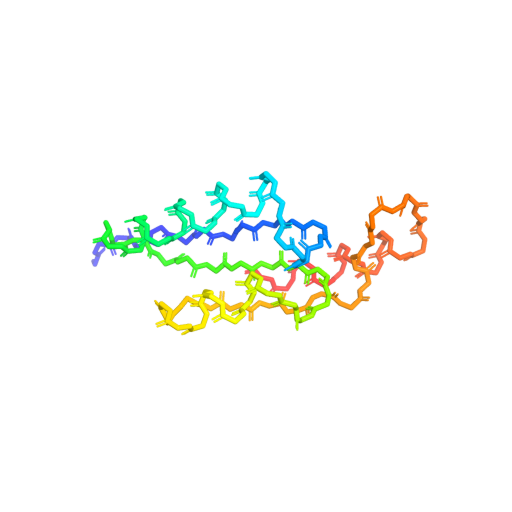M 561 N N . LYS A 1 72 ? 4.062 -7.009 -15.728 1.00 97.38 72 LYS A N 1
ATOM 562 C CA . LYS A 1 72 ? 4.058 -6.940 -14.264 1.00 97.38 72 LYS A CA 1
ATOM 563 C C . LYS A 1 72 ? 2.889 -6.118 -13.732 1.00 97.38 72 LYS A C 1
ATOM 565 O O . LYS A 1 72 ? 2.304 -6.527 -12.740 1.00 97.38 72 LYS A O 1
ATOM 570 N N . ASP A 1 73 ? 2.501 -5.048 -14.414 1.00 96.56 73 ASP A N 1
ATOM 571 C CA . ASP A 1 73 ? 1.364 -4.198 -14.062 1.00 96.56 73 ASP A CA 1
ATOM 572 C C . ASP A 1 73 ? 0.053 -4.992 -14.130 1.00 96.56 73 ASP A C 1
ATOM 574 O O . ASP A 1 73 ? -0.757 -4.943 -13.202 1.00 96.56 73 ASP A O 1
ATOM 578 N N . TRP A 1 74 ? -0.125 -5.811 -15.174 1.00 98.00 74 TRP A N 1
ATOM 579 C CA . TRP A 1 74 ? -1.261 -6.730 -15.271 1.00 98.00 74 TRP A CA 1
ATOM 580 C C . TRP A 1 74 ? -1.269 -7.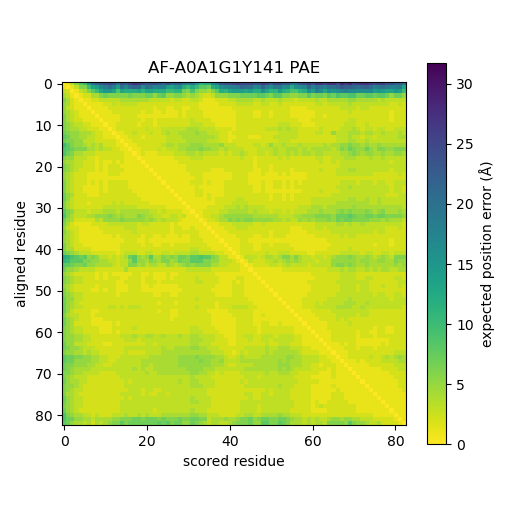763 -14.137 1.00 98.00 74 TRP A C 1
ATOM 582 O O . TRP A 1 74 ? -2.299 -7.988 -13.499 1.00 98.00 74 TRP A O 1
ATOM 592 N N . LEU A 1 75 ? -0.120 -8.377 -13.842 1.00 97.88 75 LEU A N 1
ATOM 593 C CA . LEU A 1 75 ? -0.010 -9.342 -12.745 1.00 97.88 75 LEU A CA 1
ATOM 594 C C . LEU A 1 75 ? -0.242 -8.684 -11.375 1.00 97.88 75 LEU A C 1
ATOM 596 O O . LEU A 1 75 ? -0.937 -9.260 -10.542 1.00 97.88 75 LEU A O 1
ATOM 600 N N . ALA A 1 76 ? 0.266 -7.471 -11.156 1.00 96.88 76 ALA A N 1
ATOM 601 C CA . ALA A 1 76 ? 0.058 -6.694 -9.937 1.00 96.88 76 ALA A CA 1
ATOM 602 C C . ALA A 1 76 ? -1.421 -6.336 -9.758 1.00 96.88 76 ALA A C 1
ATOM 604 O O . ALA A 1 76 ? -1.955 -6.481 -8.663 1.00 96.88 76 ALA A O 1
ATOM 605 N N . TYR A 1 77 ? -2.119 -5.956 -10.831 1.00 96.75 77 TYR A N 1
ATOM 606 C CA . TYR A 1 77 ? -3.568 -5.752 -10.796 1.00 96.75 77 TYR A CA 1
ATOM 607 C C . TYR A 1 77 ? -4.313 -7.011 -10.320 1.00 96.75 77 TYR A C 1
ATOM 609 O O . TYR A 1 77 ? -5.189 -6.924 -9.457 1.00 96.75 77 TYR A O 1
ATOM 617 N N . LEU A 1 78 ? -3.936 -8.195 -10.820 1.00 97.31 78 LEU A N 1
ATOM 618 C CA . LEU A 1 78 ? -4.526 -9.465 -10.379 1.00 97.31 78 LEU A CA 1
ATOM 619 C C . LEU A 1 78 ? -4.204 -9.809 -8.915 1.00 97.31 78 LEU A C 1
ATOM 621 O O . LEU A 1 78 ? -5.006 -10.487 -8.271 1.00 97.31 78 LEU A O 1
ATOM 625 N N . GLU A 1 79 ? -3.058 -9.373 -8.384 1.00 95.88 79 GLU A N 1
ATOM 626 C CA . GLU A 1 79 ? -2.738 -9.487 -6.954 1.00 95.88 79 GLU A CA 1
ATOM 627 C C . GLU A 1 79 ? -3.610 -8.553 -6.113 1.00 95.88 79 GLU A C 1
ATOM 629 O O . GLU A 1 79 ? -4.213 -8.994 -5.138 1.00 95.88 79 GLU A O 1
ATOM 634 N N . ILE A 1 80 ? -3.716 -7.285 -6.518 1.00 95.88 80 ILE A N 1
ATOM 635 C CA . ILE A 1 80 ? -4.441 -6.236 -5.788 1.00 95.88 80 ILE A CA 1
ATOM 636 C C . ILE A 1 80 ? -5.947 -6.518 -5.754 1.00 95.88 80 ILE A C 1
ATOM 638 O O . ILE A 1 80 ? -6.592 -6.278 -4.741 1.00 95.88 80 ILE A O 1
ATOM 642 N N . LYS A 1 81 ? -6.514 -7.098 -6.817 1.00 95.81 81 LYS A N 1
ATOM 643 C CA . LYS A 1 81 ? -7.942 -7.455 -6.894 1.00 95.81 81 LYS A CA 1
ATOM 644 C C . LYS A 1 81 ? -8.394 -8.487 -5.840 1.00 95.81 81 LYS A C 1
ATOM 646 O O . LYS A 1 81 ? -9.582 -8.772 -5.740 1.00 95.81 81 LYS A O 1
ATOM 651 N N . ARG A 1 82 ? -7.468 -9.102 -5.097 1.00 91.44 82 ARG A N 1
ATOM 652 C CA . ARG A 1 82 ? -7.772 -10.120 -4.077 1.00 91.44 82 ARG A CA 1
ATOM 653 C C . ARG A 1 82 ? -8.123 -9.537 -2.704 1.00 91.44 82 ARG A C 1
ATOM 655 O O . ARG A 1 82 ? -8.546 -10.314 -1.850 1.00 91.44 82 ARG A O 1
ATOM 662 N N . PHE A 1 83 ? -7.905 -8.238 -2.491 1.00 89.44 83 PHE A N 1
ATOM 663 C CA . PHE A 1 83 ? -8.311 -7.514 -1.280 1.00 89.44 83 PHE A CA 1
ATOM 664 C C . PHE A 1 83 ? -9.754 -7.026 -1.390 1.00 89.44 83 PHE A C 1
ATOM 666 O O . PHE A 1 83 ? -10.437 -7.037 -0.342 1.00 89.44 83 PHE A O 1
#

Foldseek 3Di:
DPDAAEDEAEDAAQDDDDVLVVVLVCQLVVVVVRHQYEYEYADCDDSNVSCVVSVHHYHHQDLRHPDDDPVSVVSSVVVVVVD

Mean predicted aligned error: 3.05 Å

Organism: NCBI:txid1797535

Secondary structure (DSSP, 8-state):
---PPEEEEEEEE-S-SHHHHHHHHHHHHHHHTT-EEEEEEESS-HHHHHHHHTT-EEEEESS--SS--HHHHHHHHHHHTT-

Radius of gyration: 13.16 Å; Cα contacts (8 Å, |Δi|>4): 123; chains: 1; bounding box: 35×21×36 Å

Solvent-accessible surface area (backbone atoms only — not comparable to full-atom values): 4759 Å² total; per-residue (Å²): 129,88,83,71,56,74,46,78,47,78,44,49,58,21,57,79,47,73,69,47,50,53,50,50,55,49,48,60,52,43,40,76,72,64,36,48,48,37,40,35,23,15,62,84,37,59,47,48,55,59,36,46,77,70,71,37,51,70,44,68,35,89,40,42,57,82,67,92,43,76,70,37,50,54,50,24,50,63,58,60,73,74,115

Nearest PDB structures (foldseek):
  7d1i-assembly1_A-2  TM=6.658E-01  e=5.369E-02  Acinetobacter baumannii
  7d1i-assembly1_B-2  TM=6.885E-01  e=9.997E-02  Acinetobacter baumannii
  4mix-assembly2_B  TM=4.658E-01  e=1.318E-01  Photorhabdus asymbiotica subsp. asymbiotica ATCC 43949
  8ovs-assembly2_BBB  TM=4.686E-01  e=1.862E-01  Yersinia enterocolitica
  8ovs-assembly1_AAA  TM=4.635E-01  e=1.995E-01  Yersinia enterocolitica

Sequence (83 aa):
MPQITKILYLVTQSEIGGAQRYIFDLATNLKQSGYEIAVAASGNQELFSLLKEKSIVTYPLKHLVREINPVKDWLAYLEIKRF